Protein AF-A0A7V3BKB7-F1 (afdb_monomer_lite)

Structure (mmCIF, N/CA/C/O backbone):
data_AF-A0A7V3BKB7-F1
#
_entry.id   AF-A0A7V3BKB7-F1
#
loop_
_atom_site.group_PDB
_atom_site.id
_atom_site.type_symbol
_atom_site.label_atom_id
_atom_site.label_alt_id
_atom_site.label_comp_id
_atom_site.label_asym_id
_atom_site.label_entity_id
_atom_site.label_seq_id
_atom_site.pdbx_PDB_ins_code
_atom_site.Cartn_x
_atom_site.Cartn_y
_atom_site.Cartn_z
_atom_site.occupancy
_atom_site.B_iso_or_equiv
_atom_site.auth_seq_id
_atom_site.auth_comp_id
_atom_site.auth_asym_id
_atom_site.auth_atom_id
_atom_site.pdbx_PDB_model_num
ATOM 1 N N . MET A 1 1 ? -5.005 -4.068 -29.589 1.00 70.75 1 MET A N 1
ATOM 2 C CA . MET A 1 1 ? -3.775 -3.598 -28.914 1.00 70.75 1 MET A CA 1
ATOM 3 C C . MET A 1 1 ? -3.825 -4.038 -27.459 1.00 70.75 1 MET A C 1
ATOM 5 O O . MET A 1 1 ? -4.743 -3.603 -26.774 1.00 70.75 1 MET A O 1
ATOM 9 N N . PRO A 1 2 ? -2.931 -4.927 -26.997 1.00 78.81 2 PRO A N 1
ATOM 10 C CA . PRO A 1 2 ? -2.813 -5.230 -25.576 1.00 78.81 2 PRO A CA 1
ATOM 11 C C . PRO A 1 2 ? -2.113 -4.074 -24.852 1.00 78.81 2 PRO A C 1
ATOM 13 O O . PRO A 1 2 ? -1.160 -3.497 -25.372 1.00 78.81 2 PRO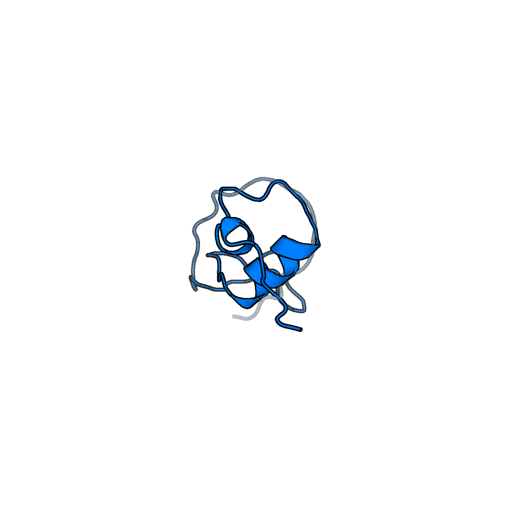 A O 1
ATOM 16 N N . VAL A 1 3 ? -2.594 -3.746 -23.657 1.00 79.06 3 VAL A N 1
ATOM 17 C CA . VAL A 1 3 ? -1.888 -2.882 -22.708 1.00 79.06 3 VAL A CA 1
ATOM 18 C C . VAL A 1 3 ? -1.206 -3.783 -21.684 1.00 79.06 3 VAL A C 1
ATOM 20 O O . VAL A 1 3 ? -1.842 -4.670 -21.119 1.00 79.06 3 VAL A O 1
ATOM 23 N N . THR A 1 4 ? 0.094 -3.593 -21.478 1.00 80.69 4 THR A N 1
ATOM 24 C CA . THR A 1 4 ? 0.894 -4.375 -20.528 1.00 80.69 4 THR A CA 1
ATOM 25 C C . THR A 1 4 ? 1.481 -3.446 -19.480 1.00 80.69 4 THR A C 1
ATOM 27 O O . THR A 1 4 ? 2.151 -2.472 -19.821 1.00 80.69 4 THR A O 1
ATOM 30 N N . ILE A 1 5 ? 1.224 -3.748 -18.211 1.00 81.25 5 ILE A N 1
ATOM 31 C CA . ILE A 1 5 ? 1.798 -3.033 -17.070 1.00 81.25 5 ILE A CA 1
ATOM 32 C C . ILE A 1 5 ? 3.174 -3.632 -16.763 1.00 81.25 5 ILE A C 1
ATOM 34 O O . ILE A 1 5 ? 3.352 -4.848 -16.844 1.00 81.25 5 ILE A O 1
ATOM 38 N N . ALA A 1 6 ? 4.151 -2.784 -16.439 1.00 82.06 6 ALA A N 1
ATOM 39 C CA . ALA A 1 6 ? 5.486 -3.241 -16.068 1.00 82.06 6 ALA A CA 1
ATOM 40 C C . ALA A 1 6 ? 5.425 -4.077 -14.781 1.00 82.06 6 ALA A C 1
ATOM 42 O O . ALA A 1 6 ? 4.797 -3.664 -13.808 1.00 82.06 6 ALA A O 1
ATOM 43 N N . SER A 1 7 ? 6.109 -5.225 -14.749 1.00 74.94 7 SER A N 1
ATOM 44 C CA . SER A 1 7 ? 6.113 -6.114 -13.577 1.00 74.94 7 SER A CA 1
ATOM 45 C C . SER A 1 7 ? 6.678 -5.448 -12.319 1.00 74.94 7 SER A C 1
ATOM 47 O O . SER A 1 7 ? 6.227 -5.746 -11.220 1.00 74.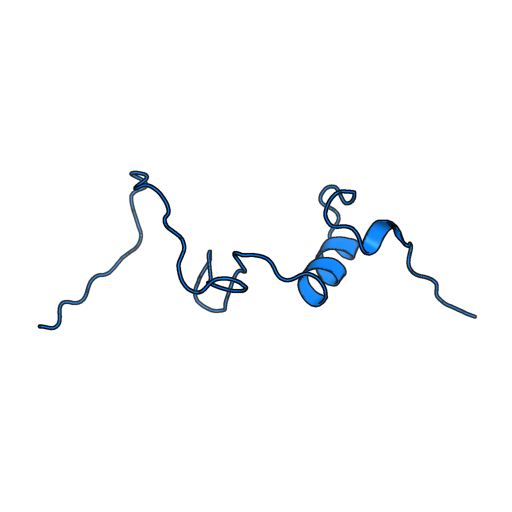94 7 SER A O 1
ATOM 49 N N . ALA A 1 8 ? 7.599 -4.494 -12.479 1.00 79.94 8 ALA A N 1
ATOM 50 C CA . ALA A 1 8 ? 8.138 -3.695 -11.379 1.00 79.94 8 ALA A CA 1
ATOM 51 C C . ALA A 1 8 ? 7.050 -2.911 -10.617 1.00 79.94 8 ALA A C 1
ATOM 53 O O . ALA A 1 8 ? 7.206 -2.618 -9.439 1.00 79.94 8 ALA A O 1
ATOM 54 N N . TRP A 1 9 ? 5.898 -2.609 -11.233 1.00 79.06 9 TRP A N 1
ATOM 55 C CA . TRP A 1 9 ? 4.813 -1.862 -10.574 1.00 79.06 9 TRP A CA 1
ATOM 56 C C . TRP A 1 9 ? 4.069 -2.671 -9.508 1.00 79.06 9 TRP A C 1
ATOM 58 O O . TRP A 1 9 ? 3.211 -2.127 -8.814 1.00 79.06 9 TRP A O 1
ATOM 68 N N . PHE A 1 10 ? 4.401 -3.954 -9.375 1.00 78.75 10 PHE A N 1
ATOM 69 C CA . PHE A 1 10 ? 3.856 -4.832 -8.352 1.00 78.75 10 PHE A CA 1
ATOM 70 C C . PHE A 1 10 ? 4.751 -4.968 -7.122 1.00 78.75 10 PHE A C 1
ATOM 72 O O . PHE A 1 10 ? 4.272 -5.511 -6.141 1.00 78.75 10 PHE A O 1
ATOM 79 N N . ASP A 1 11 ? 5.999 -4.493 -7.130 1.00 81.12 11 ASP A N 1
ATOM 80 C CA . ASP A 1 11 ? 6.860 -4.591 -5.948 1.00 81.12 11 ASP A CA 1
ATOM 81 C C . ASP A 1 11 ? 6.977 -3.229 -5.237 1.00 81.12 11 ASP A C 1
ATOM 83 O O . ASP A 1 11 ? 7.459 -2.258 -5.836 1.00 81.12 11 ASP A O 1
ATOM 87 N N . PRO A 1 12 ? 6.548 -3.105 -3.966 1.00 73.12 12 PRO A N 1
ATOM 88 C CA . PRO A 1 12 ? 6.760 -1.886 -3.195 1.00 73.12 12 PRO A CA 1
ATOM 89 C C . PRO A 1 12 ? 8.242 -1.565 -2.924 1.00 73.12 12 PRO A C 1
ATOM 91 O O . PRO A 1 12 ? 8.543 -0.408 -2.636 1.00 73.12 12 PRO A O 1
ATOM 94 N N . ALA A 1 13 ? 9.167 -2.527 -3.027 1.00 79.75 13 ALA A N 1
ATOM 95 C CA . ALA A 1 13 ? 10.595 -2.315 -2.770 1.00 79.75 13 ALA A CA 1
ATOM 96 C C . ALA A 1 13 ? 11.341 -1.619 -3.925 1.00 79.75 13 ALA A C 1
ATOM 98 O O . ALA A 1 13 ? 12.340 -0.941 -3.685 1.00 79.75 13 ALA A O 1
ATOM 99 N N . GLU A 1 14 ? 10.861 -1.752 -5.165 1.00 72.38 14 GLU A N 1
ATOM 100 C CA . GLU A 1 14 ? 11.566 -1.254 -6.359 1.00 72.38 14 GLU A CA 1
ATOM 101 C C . GLU A 1 14 ? 11.076 0.127 -6.841 1.00 72.38 14 GLU A C 1
ATOM 103 O O . GLU A 1 14 ? 11.709 0.761 -7.689 1.00 72.38 14 GLU A O 1
ATOM 108 N N . ASN A 1 15 ? 9.981 0.650 -6.274 1.00 71.44 15 ASN A N 1
ATOM 109 C CA . ASN A 1 15 ? 9.293 1.833 -6.799 1.00 71.44 15 ASN A CA 1
ATOM 110 C C . ASN A 1 15 ? 9.556 3.098 -5.967 1.00 71.44 15 ASN A C 1
ATOM 112 O O . ASN A 1 15 ? 8.794 3.465 -5.072 1.00 71.44 15 ASN A O 1
ATOM 116 N N . GLY A 1 16 ? 10.625 3.819 -6.313 1.00 61.56 16 GLY A N 1
ATOM 117 C CA . GLY A 1 16 ? 10.982 5.102 -5.702 1.00 61.56 16 GLY A CA 1
ATOM 118 C C . GLY A 1 16 ? 10.036 6.252 -6.077 1.00 61.56 16 GLY A C 1
ATOM 119 O O . GLY A 1 16 ? 10.269 6.956 -7.054 1.00 61.56 16 GLY A O 1
ATOM 120 N N . GLY A 1 17 ? 8.984 6.475 -5.283 1.00 68.25 17 GLY A N 1
ATOM 121 C CA . GLY A 1 17 ? 8.256 7.756 -5.200 1.00 68.25 17 GLY A CA 1
ATOM 122 C C . GLY A 1 17 ? 7.426 8.188 -6.419 1.00 68.25 17 GLY A C 1
ATOM 123 O O . GLY A 1 17 ? 7.030 9.350 -6.501 1.00 68.25 17 GLY A O 1
ATOM 124 N N . LEU A 1 18 ? 7.149 7.294 -7.369 1.00 81.06 18 LEU A N 1
ATOM 125 C CA . LEU A 1 18 ? 6.315 7.598 -8.537 1.00 81.06 18 LEU A CA 1
ATOM 126 C C . LEU A 1 18 ? 4.819 7.412 -8.216 1.00 81.06 18 LEU A C 1
ATOM 128 O O . LEU A 1 18 ? 4.414 6.398 -7.653 1.00 81.06 18 LEU A O 1
ATOM 132 N N . ILE A 1 19 ? 3.977 8.365 -8.635 1.00 80.62 19 ILE A N 1
ATOM 133 C CA . ILE A 1 19 ? 2.525 8.360 -8.352 1.00 80.62 19 ILE A CA 1
ATOM 134 C C . ILE A 1 19 ? 1.820 7.159 -9.001 1.00 80.62 19 ILE A C 1
ATOM 136 O O . ILE A 1 19 ? 0.962 6.533 -8.384 1.00 80.62 19 ILE A O 1
ATOM 140 N N . THR A 1 20 ? 2.175 6.815 -10.241 1.00 80.31 20 THR A N 1
ATOM 141 C CA . THR A 1 20 ? 1.498 5.743 -10.986 1.00 80.31 20 THR A CA 1
ATOM 142 C C . THR A 1 20 ? 1.623 4.367 -10.315 1.00 80.31 20 THR A C 1
ATOM 144 O O . THR A 1 20 ? 0.583 3.752 -10.077 1.00 80.31 20 THR A O 1
ATOM 147 N N . PRO A 1 21 ? 2.823 3.878 -9.939 1.00 77.81 21 PRO A N 1
ATOM 148 C CA . PRO A 1 21 ? 2.921 2.655 -9.150 1.00 77.81 21 PRO A CA 1
ATOM 149 C C . PRO A 1 21 ? 2.355 2.835 -7.739 1.00 77.81 21 PRO A C 1
ATOM 151 O O . PRO A 1 21 ? 1.778 1.888 -7.224 1.00 77.81 21 PRO A O 1
ATOM 154 N N . PHE A 1 22 ? 2.413 4.027 -7.130 1.00 75.94 22 PHE A N 1
ATOM 155 C CA . PHE A 1 22 ? 1.802 4.256 -5.814 1.00 75.94 22 PHE A CA 1
ATOM 156 C C . PHE A 1 22 ? 0.296 3.955 -5.801 1.00 75.94 22 PHE A C 1
ATOM 158 O O . PHE A 1 22 ? -0.183 3.310 -4.875 1.00 75.94 22 PHE A O 1
ATOM 165 N N . LEU A 1 23 ? -0.449 4.351 -6.838 1.00 81.56 23 LEU A N 1
ATOM 166 C CA . LEU A 1 23 ? -1.884 4.052 -6.930 1.00 81.56 23 LEU A CA 1
ATOM 167 C C . LEU A 1 23 ? -2.162 2.546 -7.063 1.00 81.56 23 LEU A C 1
ATOM 169 O O . LEU A 1 23 ? -3.102 2.039 -6.452 1.00 81.56 23 LEU A O 1
ATOM 173 N N . VAL A 1 24 ? -1.334 1.824 -7.825 1.00 81.25 24 VAL A N 1
ATOM 174 C CA . VAL A 1 24 ? -1.441 0.362 -7.978 1.00 81.25 24 VAL A CA 1
ATOM 175 C C . VAL A 1 24 ? -1.084 -0.345 -6.670 1.00 81.25 24 VAL A C 1
ATOM 177 O O . VAL A 1 24 ? -1.824 -1.215 -6.214 1.00 81.25 24 VAL A O 1
ATOM 180 N N . LEU A 1 25 ? 0.015 0.060 -6.032 1.00 81.50 25 LEU A N 1
ATOM 181 C CA . LEU A 1 25 ? 0.465 -0.485 -4.757 1.00 81.50 25 LEU A CA 1
ATOM 182 C C . LEU A 1 25 ? -0.543 -0.196 -3.640 1.00 81.50 25 LEU A C 1
ATOM 184 O O . LEU A 1 25 ? -0.848 -1.102 -2.890 1.00 81.50 25 LEU A O 1
ATOM 188 N N . TYR A 1 26 ? -1.134 0.996 -3.557 1.00 78.19 26 TYR A N 1
ATOM 189 C CA . TYR A 1 26 ? -2.161 1.314 -2.555 1.00 78.19 26 TYR A CA 1
ATOM 190 C C . TYR A 1 26 ? -3.429 0.449 -2.696 1.00 78.19 26 TYR A C 1
ATOM 192 O O . TYR A 1 26 ? -4.072 0.090 -1.705 1.00 78.19 26 TYR A O 1
ATOM 200 N N . ALA A 1 27 ? -3.792 0.108 -3.935 1.00 77.56 27 ALA A N 1
ATOM 201 C CA . ALA A 1 27 ? -4.931 -0.758 -4.217 1.00 77.56 27 ALA A CA 1
ATOM 202 C C . ALA A 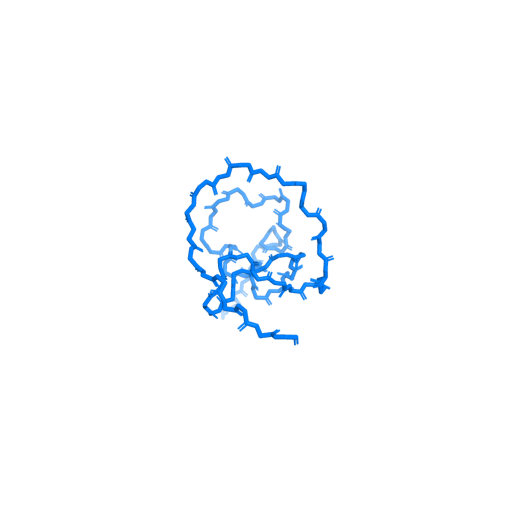1 27 ? -4.639 -2.240 -3.925 1.00 77.56 27 ALA A C 1
ATOM 204 O O . ALA A 1 27 ? -5.526 -2.941 -3.444 1.00 77.56 27 ALA A O 1
ATOM 205 N N . LEU A 1 28 ? -3.423 -2.715 -4.227 1.00 80.00 28 LEU A N 1
ATOM 206 C CA . LEU A 1 28 ? -3.068 -4.139 -4.172 1.00 80.00 28 LEU A CA 1
ATOM 207 C C . LEU A 1 28 ? -2.330 -4.554 -2.890 1.00 80.00 28 LEU A C 1
ATOM 209 O O . LEU A 1 28 ? -2.543 -5.654 -2.388 1.00 80.00 28 LEU A O 1
ATOM 213 N N . HIS A 1 29 ? -1.459 -3.692 -2.373 1.00 79.81 29 HIS A N 1
ATOM 214 C CA . HIS A 1 29 ? -0.640 -3.935 -1.192 1.00 79.81 29 HIS A CA 1
ATOM 215 C C . HIS A 1 29 ? -1.261 -3.236 0.001 1.00 79.81 29 HIS A C 1
ATOM 217 O O . HIS A 1 29 ? -1.334 -2.007 0.060 1.00 79.81 29 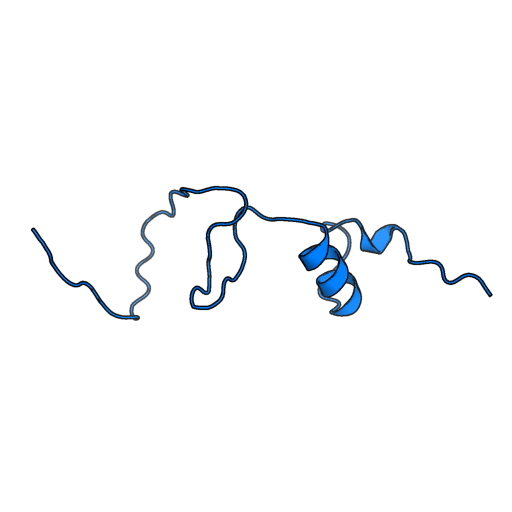HIS A O 1
ATOM 223 N N . ASP A 1 30 ? -1.689 -4.032 0.975 1.00 78.62 30 ASP A N 1
ATOM 224 C CA . ASP A 1 30 ? -2.039 -3.495 2.274 1.00 78.62 30 ASP A CA 1
ATOM 225 C C . ASP A 1 30 ? -0.831 -3.450 3.210 1.00 78.62 30 ASP A C 1
ATOM 227 O O . ASP A 1 30 ? -0.012 -4.367 3.240 1.00 78.62 30 ASP A O 1
ATOM 231 N N . GLY A 1 31 ? -0.711 -2.359 3.962 1.00 75.06 31 GLY A N 1
ATOM 232 C CA . GLY A 1 31 ? 0.355 -2.159 4.939 1.00 75.06 31 GLY A CA 1
ATOM 233 C C . GLY A 1 31 ? -0.145 -2.326 6.371 1.00 75.06 31 GLY A C 1
ATOM 234 O O . GLY A 1 31 ? -1.339 -2.344 6.640 1.00 75.06 31 GLY A O 1
ATOM 235 N N . VAL A 1 32 ? 0.772 -2.367 7.339 1.00 74.50 32 VAL A N 1
ATOM 236 C CA . VAL A 1 32 ? 0.423 -2.308 8.779 1.00 74.50 32 VAL A CA 1
ATOM 237 C C . VAL A 1 32 ? -0.312 -1.011 9.131 1.00 74.50 32 VAL A C 1
ATOM 239 O O . VAL A 1 32 ? -1.112 -0.968 10.063 1.00 74.50 32 VAL A O 1
ATOM 242 N N . VAL A 1 33 ? -0.048 0.040 8.359 1.00 76.38 33 VAL A N 1
ATOM 243 C CA . VAL A 1 33 ? -0.600 1.378 8.521 1.00 76.38 33 VAL A CA 1
ATOM 244 C C . VAL A 1 33 ? -1.103 1.842 7.171 1.00 76.38 33 VAL A C 1
ATOM 246 O O . VAL A 1 33 ? -0.371 1.764 6.183 1.00 76.38 33 VAL A O 1
ATOM 249 N N . ARG A 1 34 ? -2.311 2.394 7.147 1.00 76.56 34 ARG A N 1
ATOM 250 C CA . ARG A 1 34 ? -2.899 3.019 5.964 1.00 76.56 34 ARG A CA 1
ATOM 251 C C . ARG A 1 34 ? -3.607 4.308 6.387 1.00 76.56 34 ARG A C 1
ATOM 253 O O . ARG A 1 34 ? -4.285 4.301 7.409 1.00 76.56 34 ARG A O 1
ATOM 260 N N . PRO A 1 35 ? -3.489 5.420 5.644 1.00 74.38 35 PRO A N 1
ATOM 261 C CA . PRO A 1 35 ? -4.320 6.593 5.893 1.00 74.38 35 PRO A CA 1
ATOM 262 C C . PRO A 1 35 ? -5.796 6.244 5.679 1.00 74.38 35 PRO A C 1
ATOM 264 O O . PRO A 1 35 ? -6.178 5.788 4.602 1.00 74.38 35 PRO A O 1
ATOM 267 N N . MET A 1 36 ? -6.618 6.461 6.699 1.00 78.88 36 MET A N 1
ATOM 268 C CA . MET A 1 36 ? -8.061 6.227 6.661 1.00 78.88 36 MET A CA 1
ATOM 269 C C . MET A 1 36 ? -8.788 7.577 6.678 1.00 78.88 36 MET A C 1
ATOM 271 O O . MET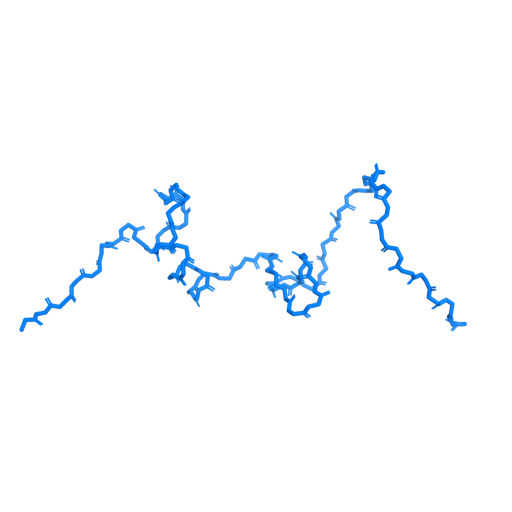 A 1 36 ? -8.227 8.577 7.140 1.00 78.88 36 MET A O 1
ATOM 275 N N . PRO A 1 37 ? -10.031 7.669 6.177 1.00 73.56 37 PRO A N 1
ATOM 276 C CA . PRO A 1 37 ? -10.814 8.894 6.308 1.00 73.56 37 PRO A CA 1
ATOM 277 C C . PRO A 1 37 ? -10.925 9.305 7.787 1.00 73.56 37 PRO A C 1
ATOM 279 O O . PRO A 1 37 ? -11.504 8.581 8.588 1.00 73.56 37 PRO A O 1
ATOM 282 N N . GLY A 1 38 ? -10.347 10.455 8.148 1.00 78.81 38 GLY A N 1
ATOM 283 C CA . GLY A 1 38 ? -10.309 10.954 9.529 1.00 78.81 38 GLY A CA 1
ATOM 284 C C . GLY A 1 38 ? -9.065 10.570 10.342 1.00 78.81 38 GLY A C 1
ATOM 285 O O . GLY A 1 38 ? -8.862 11.142 11.408 1.00 78.81 38 GLY A O 1
ATOM 286 N N . GLU A 1 39 ? -8.190 9.693 9.836 1.00 72.50 39 GLU A N 1
ATOM 287 C CA . GLU A 1 39 ? -6.997 9.236 10.556 1.00 72.50 39 GLU A CA 1
ATOM 288 C C . GLU A 1 39 ? -5.759 9.167 9.648 1.00 72.50 39 GLU A C 1
ATOM 290 O O . GLU A 1 39 ? -5.685 8.403 8.685 1.00 72.50 39 GLU A O 1
ATOM 295 N N . LYS A 1 40 ? -4.733 9.966 9.973 1.00 72.69 40 LYS A N 1
ATOM 296 C CA . LYS A 1 40 ? -3.482 10.026 9.189 1.00 72.69 40 LYS A CA 1
ATOM 297 C C . LYS A 1 40 ? -2.654 8.736 9.280 1.00 72.69 40 LYS A C 1
ATOM 299 O O . LYS A 1 40 ? -1.865 8.464 8.380 1.00 72.69 40 LYS A O 1
ATOM 304 N N . ILE A 1 41 ? -2.810 7.974 10.363 1.00 75.88 41 ILE A N 1
ATOM 305 C CA . ILE A 1 41 ? -2.117 6.708 10.644 1.00 75.88 41 ILE A CA 1
ATOM 306 C C . ILE A 1 41 ? -3.182 5.698 11.076 1.00 75.88 41 ILE A C 1
ATOM 308 O O . ILE A 1 41 ? -3.242 5.330 12.238 1.00 75.88 41 ILE A O 1
ATOM 312 N N . GLY A 1 42 ? -4.045 5.296 10.146 1.00 74.06 42 GLY A N 1
ATOM 313 C CA . GLY A 1 42 ? -5.077 4.305 10.423 1.00 74.06 42 GLY A CA 1
ATOM 314 C C . GLY A 1 42 ? -4.507 2.898 10.553 1.00 74.06 42 GLY A C 1
ATOM 315 O O . GLY A 1 42 ? -3.533 2.522 9.884 1.00 74.06 42 GLY A O 1
ATOM 316 N N . ASN A 1 43 ? -5.139 2.109 11.414 1.00 71.38 43 ASN A N 1
ATOM 317 C CA . ASN A 1 43 ? -4.968 0.665 11.461 1.00 71.38 43 ASN A CA 1
ATOM 318 C C . ASN A 1 43 ? -5.451 0.041 10.145 1.00 71.38 43 ASN A C 1
ATOM 320 O O . ASN A 1 43 ? -6.538 0.366 9.671 1.00 71.38 43 ASN A O 1
ATOM 324 N N . SER A 1 44 ? -4.645 -0.845 9.557 1.00 73.81 44 SER A N 1
ATOM 325 C CA . SER A 1 44 ? -5.021 -1.554 8.328 1.00 73.81 44 SER A CA 1
ATOM 326 C C . SER A 1 44 ? -4.821 -3.060 8.475 1.00 73.81 44 SER A C 1
ATOM 328 O O . SER A 1 44 ? -5.765 -3.745 8.856 1.00 73.81 44 SER A O 1
ATOM 330 N N . LEU A 1 45 ? -3.593 -3.575 8.319 1.00 78.44 45 LEU A N 1
ATOM 331 C CA . LEU A 1 45 ? -3.317 -5.001 8.552 1.00 78.44 45 LEU A CA 1
ATOM 332 C C . LEU A 1 45 ? -3.357 -5.385 10.042 1.00 78.44 45 LEU A C 1
ATOM 334 O O . LEU A 1 45 ? -3.666 -6.525 10.379 1.00 78.44 45 LEU A O 1
ATOM 338 N N . VAL A 1 46 ? -2.993 -4.461 10.938 1.00 75.38 46 VAL A N 1
ATOM 339 C CA . VAL A 1 46 ? -2.868 -4.742 12.375 1.00 75.38 46 VAL A CA 1
ATOM 340 C C . VAL A 1 46 ? -3.752 -3.800 13.183 1.00 75.38 46 VAL A C 1
ATOM 342 O O . VAL A 1 46 ? -3.698 -2.580 13.022 1.00 75.38 46 VAL A O 1
ATOM 345 N N . GLU A 1 47 ? -4.529 -4.374 14.099 1.00 73.12 47 GLU A N 1
ATOM 346 C CA . GLU A 1 47 ? -5.445 -3.646 14.987 1.00 73.12 47 GLU A CA 1
ATOM 347 C C . GLU A 1 47 ? -4.735 -2.880 16.113 1.00 73.12 47 GLU A C 1
ATOM 349 O O . GLU A 1 47 ? -5.227 -1.862 16.589 1.00 73.12 47 GLU A O 1
ATOM 354 N N . SER A 1 48 ? -3.546 -3.325 16.525 1.00 71.31 48 SER A N 1
ATOM 355 C CA . SER A 1 48 ? -2.777 -2.697 17.598 1.00 71.31 48 SER A CA 1
ATOM 356 C C . SER A 1 48 ? -1.300 -2.629 17.249 1.00 71.31 48 SER A C 1
ATOM 358 O O . SER A 1 48 ? -0.668 -3.643 16.950 1.00 71.31 48 SER A O 1
ATOM 360 N N . ARG A 1 49 ? -0.719 -1.437 17.350 1.00 67.31 49 ARG A N 1
ATOM 361 C CA . ARG A 1 49 ? 0.724 -1.240 17.233 1.00 67.31 49 ARG A CA 1
ATOM 362 C C . ARG A 1 49 ? 1.232 -0.492 18.452 1.00 67.31 49 ARG A C 1
ATOM 364 O O . ARG A 1 49 ? 0.689 0.542 18.825 1.00 67.31 49 ARG A O 1
ATOM 371 N N . SER A 1 50 ? 2.299 -0.991 19.059 1.00 72.19 50 SER A N 1
ATOM 372 C CA . SER A 1 50 ? 2.987 -0.269 20.123 1.00 72.19 50 SER A CA 1
ATOM 373 C C . SER A 1 50 ? 3.949 0.726 19.484 1.00 72.19 50 SER A C 1
ATOM 375 O O . SER A 1 50 ? 4.997 0.339 18.970 1.00 72.19 50 SER A O 1
ATOM 377 N N . ILE A 1 51 ? 3.582 2.007 19.471 1.00 66.38 51 ILE A N 1
ATOM 378 C CA . ILE A 1 51 ? 4.518 3.082 19.133 1.00 66.38 51 ILE A CA 1
ATOM 379 C C . ILE A 1 51 ? 5.104 3.597 20.454 1.00 66.38 51 ILE A C 1
ATOM 381 O O . ILE A 1 51 ? 4.331 3.967 21.339 1.00 66.38 51 ILE A O 1
ATOM 385 N N . PRO A 1 52 ? 6.436 3.604 20.640 1.00 63.09 52 PRO A N 1
ATOM 386 C CA . PRO A 1 52 ? 7.032 4.221 21.819 1.00 63.09 52 PRO A CA 1
ATOM 387 C C . PRO A 1 52 ? 6.668 5.712 21.850 1.00 63.09 52 PRO A C 1
ATOM 389 O O . PRO A 1 52 ? 6.709 6.374 20.813 1.00 63.09 52 PRO A O 1
ATOM 392 N N . ALA A 1 53 ? 6.294 6.231 23.023 1.00 57.47 53 ALA A N 1
ATOM 393 C CA . ALA A 1 53 ? 5.843 7.610 23.183 1.00 57.47 53 ALA A CA 1
ATOM 394 C C . ALA A 1 53 ? 6.896 8.598 22.651 1.00 57.47 53 ALA A C 1
ATOM 396 O O . ALA A 1 53 ? 7.968 8.758 23.235 1.00 57.47 53 ALA A O 1
ATOM 397 N N . GLN A 1 54 ? 6.583 9.261 21.538 1.00 52.91 54 GLN A N 1
ATOM 398 C CA . GLN A 1 54 ? 7.335 10.408 21.048 1.00 52.91 54 GLN A CA 1
ATOM 399 C C . GLN A 1 54 ? 6.588 11.674 21.457 1.00 52.91 54 GLN A C 1
ATOM 401 O O . GLN A 1 54 ? 5.411 11.848 21.151 1.00 52.91 54 GLN A O 1
ATOM 406 N N . ASN A 1 55 ? 7.289 12.550 22.177 1.00 52.47 55 ASN A N 1
ATOM 407 C CA . ASN A 1 55 ? 6.844 13.894 22.517 1.00 52.47 55 ASN A CA 1
ATOM 408 C C . ASN A 1 55 ? 6.746 14.747 21.240 1.00 52.47 55 ASN A C 1
ATOM 410 O O . ASN A 1 55 ? 7.674 15.480 20.902 1.00 52.47 55 ASN A O 1
ATOM 414 N N . SER A 1 56 ? 5.636 14.634 20.517 1.00 52.47 56 SER A N 1
ATOM 415 C CA . SER A 1 56 ? 5.247 15.573 19.467 1.00 52.47 56 SER A CA 1
ATOM 416 C C . SER A 1 56 ? 3.894 16.160 19.840 1.00 52.47 56 SER A C 1
ATOM 418 O O . SER A 1 56 ? 2.855 15.520 19.683 1.00 52.47 56 SER A O 1
ATOM 420 N N . THR A 1 57 ? 3.952 17.358 20.408 1.00 56.62 57 THR A N 1
ATOM 421 C CA . THR A 1 57 ? 2.829 18.242 20.708 1.00 56.62 57 THR A CA 1
ATOM 422 C C . THR A 1 57 ? 1.857 18.354 19.527 1.00 56.62 57 THR A C 1
ATOM 424 O O . THR A 1 57 ? 2.274 18.564 18.390 1.00 56.62 57 THR A O 1
ATOM 427 N N . ASP A 1 58 ? 0.572 18.268 19.877 1.00 51.16 58 ASP A N 1
ATOM 428 C CA . ASP A 1 58 ? -0.610 18.792 19.181 1.00 51.16 58 ASP A CA 1
ATOM 429 C C . ASP A 1 58 ? -1.306 17.913 18.126 1.00 51.16 58 ASP A C 1
ATOM 431 O O . ASP A 1 58 ? -1.032 17.974 16.930 1.00 51.16 58 ASP A O 1
ATOM 435 N N . ALA A 1 59 ? -2.342 17.194 18.582 1.00 50.59 59 ALA A N 1
ATOM 436 C CA . ALA A 1 59 ? -3.734 17.519 18.233 1.00 50.59 59 ALA A CA 1
ATOM 437 C C . ALA A 1 59 ? -4.728 16.730 19.123 1.00 50.59 59 ALA A C 1
ATOM 439 O O . ALA A 1 59 ? -4.940 15.545 18.901 1.00 50.59 59 ALA A O 1
ATOM 440 N N . SER A 1 60 ? -5.284 17.407 20.146 1.00 52.84 60 SER A N 1
ATOM 441 C CA . SER A 1 60 ? -6.720 17.432 20.531 1.00 52.84 60 SER A CA 1
ATOM 442 C C . SER A 1 60 ? -7.531 16.143 20.259 1.00 52.84 60 SER A C 1
ATOM 444 O O . SER A 1 60 ? -7.711 15.765 19.113 1.00 52.84 60 SER A O 1
ATOM 446 N N . THR A 1 61 ? -8.147 15.426 21.203 1.00 47.78 61 THR A N 1
ATOM 447 C CA . THR A 1 61 ? -8.816 15.804 22.455 1.00 47.78 61 THR A CA 1
ATOM 448 C C . THR A 1 61 ? -9.180 14.509 23.190 1.00 47.78 61 THR A C 1
ATOM 450 O O . THR A 1 61 ? -9.772 13.611 22.597 1.00 47.78 61 THR A O 1
ATOM 453 N N . THR A 1 62 ? -8.898 14.423 24.488 1.00 52.06 62 THR A N 1
ATOM 454 C CA . THR A 1 62 ? -9.621 13.518 25.392 1.00 52.06 62 THR A CA 1
ATOM 455 C C . THR A 1 62 ? -11.072 13.992 25.492 1.00 52.06 62 THR A C 1
ATOM 457 O O . THR A 1 62 ? -11.285 15.178 25.747 1.00 52.06 62 THR A O 1
ATOM 460 N N . PRO A 1 63 ? -12.062 13.094 25.469 1.00 50.25 63 PRO A N 1
ATOM 461 C CA . PRO A 1 63 ? -13.077 13.221 26.491 1.00 50.25 63 PRO A CA 1
ATOM 462 C C . PRO A 1 63 ? -13.090 11.948 27.320 1.00 50.25 63 PRO A C 1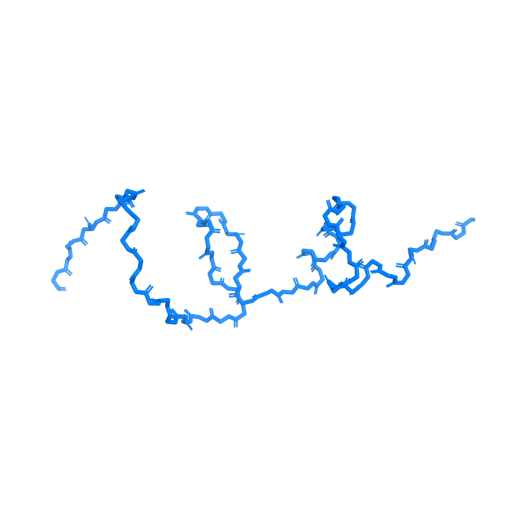
ATOM 464 O O . PRO A 1 63 ? -13.406 10.854 26.863 1.00 50.25 63 PRO A O 1
ATOM 467 N N . ASN A 1 64 ? -12.674 12.136 28.565 1.00 50.19 64 ASN A N 1
ATOM 468 C CA . ASN A 1 64 ? -13.321 11.533 29.713 1.00 50.19 64 ASN A CA 1
ATOM 469 C C . ASN A 1 64 ? -14.687 10.883 29.411 1.00 50.19 64 ASN A C 1
ATOM 471 O O . ASN A 1 64 ? -15.660 11.553 29.082 1.00 50.19 64 ASN A O 1
ATOM 475 N N . SER A 1 65 ? -14.793 9.593 29.686 1.00 44.22 65 SER A N 1
ATOM 476 C CA . SER A 1 65 ? -15.984 9.037 30.315 1.00 44.22 65 SER A CA 1
ATOM 477 C C . SER A 1 65 ? -15.553 7.798 31.087 1.00 44.22 65 SER A C 1
ATOM 479 O O . SER A 1 65 ? -14.808 6.984 30.554 1.00 44.22 65 SER A O 1
ATOM 481 N N . THR A 1 66 ? -15.983 7.775 32.346 1.00 43.25 66 THR A N 1
ATOM 482 C CA . THR A 1 66 ? -15.843 6.783 33.423 1.00 43.25 66 THR A CA 1
ATOM 483 C C . THR A 1 66 ? -15.505 5.351 33.028 1.00 43.25 66 THR A C 1
ATOM 485 O O . THR A 1 66 ? -16.183 4.809 32.129 1.00 43.25 66 THR A O 1
#

Secondary structure (DSSP, 8-state):
------GGGG-TTT--S-HHHHHHHHHH---SEEEETTEEEEESS-S-------------------

Radius of gyration: 17.55 Å; chains: 1; bounding box: 28×25×62 Å

pLDDT: mean 70.56, std 11.13, range [43.25, 82.06]

Foldseek 3Di:
DDDDDDPLLQDPVNDPPDPVSVVVCLVPPWDCFDDDVVRHTDGIVDPDDDDPDDPDDDDDDDDDDD

Sequence (66 aa):
MPVTIASAWFDPAENGGLITPFLVLYALHDGVVRPMPGEKIGNSLVESRSIPAQNSTDASTTPNST